Protein AF-A0A3B9JH52-F1 (afdb_monomer)

Mean predicted aligned error: 16.15 Å

pLDDT: mean 71.48, std 22.78, range [36.75, 97.94]

Sequence (136 aa):
MKIQKYEFDLSTPRNQYEITESGTSLVVETCTGEAYIQLDDKNNGVIPLHSIGGLHNASFNRIYLSNPAQPGEKVVFYIAYDAELSRNTITLEEIKQLLSEQNYLVNTFTAKQIISQLITANAIVSDMIAAGQILA

Nearest PDB structures (foldseek):
  1zzc-assembly1_A-2  TM=6.244E-01  e=7.450E-02  Streptomyces wedmorensis
  1zz9-assembly1_A-2  TM=5.030E-01  e=5.593E-02  Streptomyces wedmorensis
  7m14-assembly3_F  TM=3.147E-01  e=1.051E-01  Campylobacter jejuni subsp. jejuni NCTC 11168 = ATCC 700819
  3sxw-assembly1_A-2  TM=3.462E-01  e=3.927E-01  Pyrococcus furiosus DSM 3638
  4luk-assembly1_A-2  TM=3.601E-01  e=5.866E-01  Pyrococcus furiosus DSM 3638

Structure (mmCIF, N/CA/C/O backbone):
data_AF-A0A3B9JH52-F1
#
_entry.id   AF-A0A3B9JH52-F1
#
loop_
_atom_site.group_PDB
_atom_site.id
_atom_site.type_symbol
_atom_site.label_atom_id
_atom_site.label_alt_id
_atom_site.label_comp_id
_atom_site.label_asym_id
_atom_site.label_entity_id
_atom_site.label_seq_id
_atom_site.pdbx_PDB_ins_code
_atom_site.Cartn_x
_atom_site.Cartn_y
_atom_site.Cartn_z
_atom_site.occupancy
_atom_site.B_iso_or_equiv
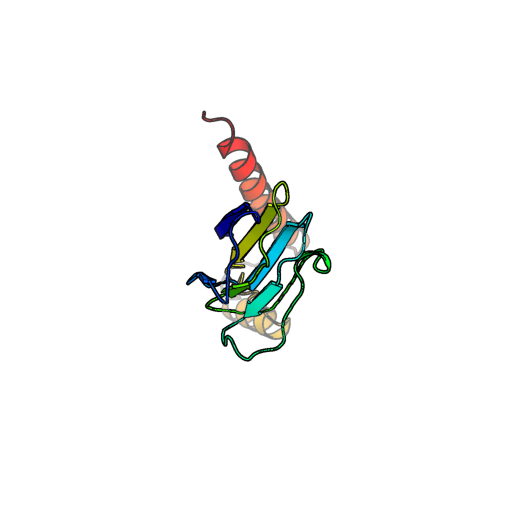_atom_site.auth_seq_id
_atom_site.auth_comp_id
_atom_site.auth_asym_id
_atom_site.auth_atom_id
_atom_site.pdbx_PDB_model_num
ATOM 1 N N . MET A 1 1 ? 13.298 7.670 -10.577 1.00 57.03 1 MET A N 1
ATOM 2 C CA . MET A 1 1 ? 12.503 6.878 -9.618 1.00 57.03 1 MET A CA 1
ATOM 3 C C . MET A 1 1 ? 11.482 7.806 -8.978 1.00 57.03 1 MET A C 1
ATOM 5 O O . MET A 1 1 ? 11.889 8.760 -8.326 1.00 57.03 1 MET A O 1
ATOM 9 N N . LYS A 1 2 ? 10.183 7.605 -9.236 1.00 61.19 2 LYS A N 1
ATOM 10 C CA . LYS A 1 2 ? 9.114 8.338 -8.535 1.00 61.19 2 LYS A CA 1
ATOM 11 C C . LYS A 1 2 ? 8.745 7.511 -7.308 1.00 61.19 2 LYS A C 1
ATOM 13 O O . LYS A 1 2 ? 8.475 6.321 -7.451 1.00 61.19 2 LYS A O 1
ATOM 18 N N . ILE A 1 3 ? 8.772 8.132 -6.133 1.00 81.94 3 ILE A N 1
ATOM 19 C CA . ILE A 1 3 ? 8.351 7.514 -4.876 1.00 81.94 3 ILE A CA 1
ATOM 20 C C . ILE A 1 3 ? 7.182 8.330 -4.338 1.00 81.94 3 ILE A C 1
ATOM 22 O O . ILE A 1 3 ? 7.314 9.540 -4.159 1.00 81.94 3 ILE A O 1
ATOM 26 N N . GLN A 1 4 ? 6.059 7.670 -4.074 1.00 87.94 4 GLN A N 1
ATOM 27 C CA . GLN A 1 4 ? 4.897 8.269 -3.432 1.00 87.94 4 GLN A CA 1
ATOM 28 C C . GLN A 1 4 ? 4.734 7.693 -2.024 1.00 87.94 4 GLN A C 1
ATOM 30 O O . GLN A 1 4 ? 4.628 6.479 -1.853 1.00 87.94 4 GLN A O 1
ATOM 35 N N . LYS A 1 5 ? 4.715 8.569 -1.014 1.00 92.31 5 LYS A N 1
ATOM 36 C CA . LYS A 1 5 ? 4.497 8.199 0.390 1.00 92.31 5 LYS A CA 1
ATOM 37 C C . LYS A 1 5 ? 3.003 8.158 0.705 1.00 92.31 5 LYS A C 1
ATOM 39 O O . LYS A 1 5 ? 2.271 9.074 0.326 1.00 92.31 5 LYS A O 1
ATOM 44 N N . TYR A 1 6 ? 2.600 7.148 1.468 1.00 95.06 6 TYR A N 1
ATOM 45 C CA . TYR A 1 6 ? 1.292 7.041 2.099 1.00 95.06 6 TYR A CA 1
ATOM 46 C C . TYR A 1 6 ? 1.455 6.832 3.598 1.00 95.06 6 TYR A C 1
ATOM 48 O O . TYR A 1 6 ? 2.261 6.016 4.043 1.00 95.06 6 TYR A O 1
ATOM 56 N N . GLU A 1 7 ? 0.676 7.576 4.374 1.00 96.50 7 GLU A N 1
ATOM 57 C CA . GLU A 1 7 ? 0.661 7.507 5.829 1.00 96.50 7 GLU A CA 1
ATOM 58 C C . GLU A 1 7 ? -0.788 7.501 6.302 1.00 96.50 7 GLU A C 1
ATOM 60 O O . GLU A 1 7 ? -1.580 8.369 5.929 1.00 96.50 7 GLU A O 1
ATOM 65 N N . PHE A 1 8 ? -1.136 6.495 7.099 1.00 96.50 8 PHE A N 1
ATOM 66 C CA . PHE A 1 8 ? -2.483 6.310 7.612 1.00 96.50 8 PHE A CA 1
ATOM 67 C C . PHE A 1 8 ? -2.455 6.069 9.118 1.00 96.50 8 PHE A C 1
ATOM 69 O O . PHE A 1 8 ? -1.795 5.153 9.610 1.00 96.50 8 PHE A O 1
ATOM 76 N N . ASP A 1 9 ? -3.252 6.861 9.830 1.00 97.12 9 ASP A N 1
ATOM 77 C CA . ASP A 1 9 ? -3.691 6.561 11.190 1.00 97.12 9 ASP A CA 1
ATOM 78 C C . ASP A 1 9 ? -4.694 5.391 11.138 1.00 97.12 9 ASP A C 1
ATOM 80 O O . ASP A 1 9 ? -5.648 5.409 10.341 1.00 97.12 9 ASP A O 1
ATOM 84 N N . LEU A 1 10 ? -4.456 4.348 11.939 1.00 97.50 10 LEU A N 1
ATOM 85 C CA . LEU A 1 10 ? -5.276 3.134 11.966 1.00 97.50 10 LEU A CA 1
ATOM 86 C C . LEU A 1 10 ? -6.444 3.208 12.962 1.00 97.50 10 LEU A C 1
ATOM 88 O O . LEU A 1 10 ? -7.243 2.276 13.018 1.00 97.50 10 LEU A O 1
ATOM 92 N N . SER A 1 11 ? -6.627 4.312 13.691 1.00 97.50 11 SER A N 1
ATOM 93 C CA . SER A 1 11 ? -7.806 4.552 14.540 1.00 97.50 11 SER A CA 1
ATOM 94 C C . SER A 1 11 ? -9.113 4.548 13.746 1.00 97.50 11 SER A C 1
ATOM 96 O O . SER A 1 11 ? -10.154 4.145 14.263 1.00 97.50 11 SER A O 1
ATOM 98 N N . THR A 1 12 ? -9.059 4.956 12.475 1.00 96.50 12 THR A N 1
ATOM 99 C CA . THR A 1 12 ? -10.199 4.898 11.559 1.00 96.50 12 THR A CA 1
ATOM 100 C C . THR A 1 12 ? -10.177 3.568 10.804 1.00 96.50 12 THR A C 1
ATOM 102 O O . THR A 1 12 ? -9.194 3.287 10.107 1.00 96.50 12 THR A O 1
ATOM 105 N N . PRO A 1 13 ? -11.235 2.744 10.903 1.00 97.25 13 PRO A N 1
ATOM 106 C CA . PRO A 1 13 ? -11.301 1.492 10.167 1.00 97.25 13 PRO A CA 1
ATOM 107 C C . PRO A 1 13 ? -11.437 1.767 8.668 1.00 97.25 13 PRO A C 1
ATOM 109 O O . PRO A 1 13 ? -12.152 2.680 8.250 1.00 97.25 13 PRO A O 1
ATOM 112 N N . ARG A 1 14 ? -10.780 0.943 7.853 1.00 97.44 14 ARG A N 1
ATOM 113 C CA . ARG A 1 14 ? -10.903 0.969 6.392 1.00 97.44 14 ARG A CA 1
ATOM 114 C C . ARG A 1 14 ? -11.267 -0.416 5.897 1.00 97.44 14 ARG A C 1
ATOM 116 O O . ARG A 1 14 ? -10.687 -1.410 6.326 1.00 97.44 14 ARG A O 1
ATOM 123 N N . ASN A 1 15 ? -12.217 -0.466 4.975 1.00 96.56 15 ASN A N 1
ATOM 124 C CA . ASN A 1 15 ? -12.610 -1.685 4.289 1.00 96.56 15 ASN A CA 1
ATOM 125 C C . ASN A 1 15 ? -12.403 -1.473 2.792 1.00 96.56 15 ASN A C 1
ATOM 127 O O . ASN A 1 15 ? -13.201 -0.779 2.166 1.00 96.56 15 ASN A O 1
ATOM 131 N N . GLN A 1 16 ? -11.318 -2.031 2.251 1.00 95.50 16 GLN A N 1
ATOM 132 C CA . GLN A 1 16 ? -10.958 -1.933 0.833 1.00 95.50 16 GLN A CA 1
ATOM 133 C C . GLN A 1 16 ? -10.892 -0.483 0.316 1.00 95.50 16 GLN A C 1
ATOM 135 O O . GLN A 1 16 ? -11.393 -0.173 -0.762 1.00 95.50 16 GLN A O 1
ATOM 140 N N . TYR A 1 17 ? -10.272 0.416 1.086 1.00 97.06 17 TYR A N 1
ATOM 141 C CA . TYR A 1 17 ? -10.013 1.788 0.655 1.00 97.06 17 TYR A CA 1
ATOM 142 C C . TYR A 1 17 ? -9.094 1.786 -0.571 1.00 97.06 17 TYR A C 1
ATOM 144 O O . TYR A 1 17 ? -7.976 1.274 -0.508 1.00 97.06 17 TYR A O 1
ATOM 152 N N . GLU A 1 18 ? -9.573 2.340 -1.682 1.00 96.94 18 GLU A N 1
ATOM 153 C CA . GLU A 1 18 ? -8.867 2.303 -2.961 1.00 96.94 18 GLU A CA 1
ATOM 154 C C . GLU A 1 18 ? -7.838 3.434 -3.073 1.00 96.94 18 GLU A C 1
ATOM 156 O O . GLU A 1 18 ? -8.133 4.607 -2.845 1.00 96.94 18 GLU A O 1
ATOM 161 N N . ILE A 1 19 ? -6.622 3.062 -3.466 1.00 94.62 19 ILE A N 1
ATOM 162 C CA . ILE A 1 19 ? -5.535 3.964 -3.836 1.00 94.62 19 ILE A CA 1
ATOM 163 C C . ILE A 1 19 ? -5.229 3.713 -5.311 1.00 94.62 19 ILE A C 1
ATOM 165 O O . ILE A 1 19 ? -4.707 2.657 -5.673 1.00 94.62 19 ILE A O 1
ATOM 169 N N . THR A 1 20 ? -5.554 4.684 -6.161 1.00 92.88 20 THR A N 1
ATOM 170 C CA . THR A 1 20 ? -5.350 4.615 -7.616 1.00 92.88 20 THR A CA 1
ATOM 171 C C . THR A 1 20 ? -3.968 5.169 -7.986 1.00 92.88 20 THR A C 1
ATOM 173 O O . THR A 1 20 ? -3.855 6.238 -8.580 1.00 92.88 20 THR A O 1
ATOM 176 N N . GLU A 1 21 ? -2.907 4.465 -7.587 1.00 86.50 21 GLU A N 1
ATOM 177 C CA . GLU A 1 21 ? -1.518 4.769 -7.965 1.00 86.50 21 GLU A CA 1
ATOM 178 C C . GLU A 1 21 ? -0.845 3.487 -8.466 1.00 86.50 21 GLU A C 1
ATOM 180 O O . GLU A 1 21 ? -0.818 2.469 -7.767 1.00 86.50 21 GLU A O 1
ATOM 185 N N . SER A 1 22 ? -0.289 3.551 -9.676 1.00 86.94 22 SER A N 1
ATOM 186 C CA . SER A 1 22 ? 0.486 2.455 -10.251 1.00 86.94 22 SER A CA 1
ATOM 187 C C . SER A 1 22 ? 1.895 2.399 -9.662 1.00 86.94 22 SER A C 1
ATOM 189 O O . SER A 1 22 ? 2.534 3.427 -9.433 1.00 86.94 22 SER A O 1
ATOM 191 N N . GLY A 1 23 ? 2.417 1.190 -9.478 1.00 85.31 23 GLY A N 1
ATOM 192 C CA . GLY A 1 23 ? 3.753 0.953 -8.944 1.00 85.31 23 GLY A CA 1
ATOM 193 C C . GLY A 1 23 ? 4.335 -0.379 -9.400 1.00 85.31 23 GLY A C 1
ATOM 194 O O . GLY A 1 23 ? 3.624 -1.263 -9.872 1.00 85.31 23 GLY A O 1
ATOM 195 N N . THR A 1 24 ? 5.651 -0.509 -9.263 1.00 82.56 24 THR A N 1
ATOM 196 C CA . THR A 1 24 ? 6.386 -1.766 -9.498 1.00 82.56 24 THR A CA 1
ATOM 197 C C . THR A 1 24 ? 7.034 -2.303 -8.221 1.00 82.56 24 THR A C 1
ATOM 199 O O . THR A 1 24 ? 7.550 -3.421 -8.192 1.00 82.56 24 THR A O 1
ATOM 202 N N . SER A 1 25 ? 7.027 -1.508 -7.150 1.00 83.38 25 SER A N 1
ATOM 203 C CA . SER A 1 25 ? 7.498 -1.889 -5.822 1.00 83.38 25 SER A CA 1
ATOM 204 C C . SER A 1 25 ? 6.694 -1.177 -4.736 1.00 83.38 25 SER A C 1
ATOM 206 O O . SER A 1 25 ? 6.277 -0.028 -4.903 1.00 83.38 25 SER A O 1
ATOM 208 N N . LEU A 1 26 ? 6.520 -1.854 -3.603 1.00 87.62 26 LEU A N 1
ATOM 209 C CA . LEU A 1 26 ? 5.927 -1.305 -2.388 1.00 87.62 26 LEU A CA 1
ATOM 210 C C . LEU A 1 26 ? 6.846 -1.594 -1.202 1.00 87.62 26 LEU A C 1
ATOM 212 O O . LEU A 1 26 ? 7.207 -2.741 -0.959 1.00 87.62 26 LEU A O 1
ATOM 216 N N . VAL A 1 27 ? 7.219 -0.566 -0.447 1.00 87.81 27 VAL A N 1
ATOM 217 C CA . VAL A 1 27 ? 8.077 -0.702 0.739 1.00 87.81 27 VAL A CA 1
ATOM 218 C C . VAL A 1 2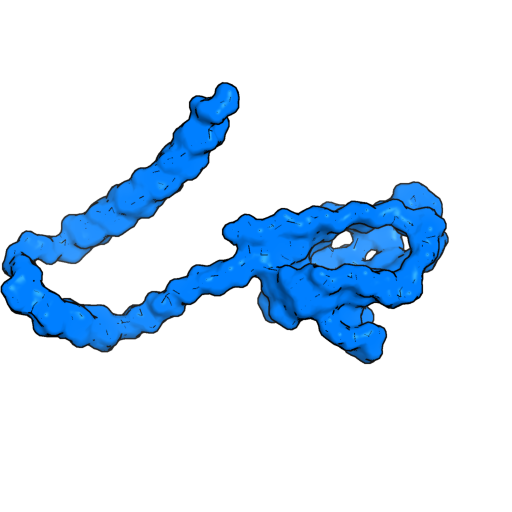7 ? 7.314 -0.220 1.957 1.00 87.81 27 VAL A C 1
ATOM 220 O O . VAL A 1 27 ? 6.815 0.903 1.959 1.00 87.81 27 VAL A O 1
ATOM 223 N N . VAL A 1 28 ? 7.227 -1.050 2.993 1.00 89.06 28 VAL A N 1
ATOM 224 C CA . VAL A 1 28 ? 6.610 -0.670 4.265 1.00 89.06 28 VAL A CA 1
ATOM 225 C C . VAL A 1 28 ? 7.707 -0.165 5.190 1.00 89.06 28 VAL A C 1
ATOM 227 O O . VAL A 1 28 ? 8.627 -0.894 5.539 1.00 89.06 28 VAL A O 1
ATOM 230 N N . GLU A 1 29 ? 7.622 1.102 5.574 1.00 89.31 29 GLU A N 1
ATOM 231 C CA . GLU A 1 29 ? 8.557 1.708 6.526 1.00 89.31 29 GLU A CA 1
ATOM 232 C C . GLU A 1 29 ? 8.144 1.421 7.961 1.00 89.31 29 GLU A C 1
ATOM 234 O O . GLU A 1 29 ? 8.976 1.224 8.843 1.00 89.31 29 GLU A O 1
ATOM 239 N N . THR A 1 30 ? 6.842 1.436 8.225 1.00 90.25 30 THR A N 1
ATOM 240 C CA . THR A 1 30 ? 6.298 1.224 9.561 1.00 90.25 30 THR A CA 1
ATOM 241 C C . THR A 1 30 ? 4.899 0.647 9.437 1.00 90.25 30 THR A C 1
ATOM 243 O O . THR A 1 30 ? 4.080 1.176 8.697 1.00 90.25 30 THR A O 1
ATOM 246 N N . CYS A 1 31 ? 4.602 -0.406 10.189 1.00 92.94 31 CYS A N 1
ATOM 247 C CA . CYS A 1 31 ? 3.249 -0.914 10.390 1.00 92.94 31 CYS A CA 1
ATOM 248 C C . CYS A 1 31 ? 3.182 -1.428 11.824 1.00 92.94 31 CYS A C 1
ATOM 250 O O . CYS A 1 31 ? 3.716 -2.495 12.114 1.00 92.94 31 CYS A O 1
ATOM 252 N N . THR A 1 32 ? 2.628 -0.629 12.733 1.00 94.75 32 THR A N 1
ATOM 253 C CA . THR A 1 32 ? 2.625 -0.967 14.166 1.00 94.75 32 THR A CA 1
ATOM 254 C C . THR A 1 32 ? 1.402 -1.792 14.576 1.00 94.75 32 THR A C 1
ATOM 256 O O . THR A 1 32 ? 1.481 -2.548 15.539 1.00 94.75 32 THR A O 1
ATOM 259 N N . GLY A 1 33 ? 0.318 -1.721 13.794 1.00 93.88 33 GLY A N 1
ATOM 260 C CA . GLY A 1 33 ? -0.894 -2.523 13.974 1.00 93.88 33 GLY A CA 1
ATOM 261 C C . GLY A 1 33 ? -1.214 -3.421 12.778 1.00 93.88 33 GLY A C 1
ATOM 262 O O . GLY A 1 33 ? -0.395 -3.634 11.882 1.00 93.88 33 GLY A O 1
ATOM 263 N N . GLU A 1 34 ? -2.451 -3.915 12.742 1.00 96.00 34 GLU A N 1
ATOM 264 C CA . GLU A 1 34 ? -2.953 -4.770 11.668 1.00 96.00 34 GLU A CA 1
ATOM 265 C C . GLU A 1 34 ? -3.448 -3.943 10.477 1.00 96.00 34 GLU A C 1
ATOM 267 O O . GLU A 1 34 ? -4.430 -3.202 10.577 1.00 96.00 34 GLU A O 1
ATOM 272 N N . ALA A 1 35 ? -2.788 -4.090 9.333 1.00 95.94 35 ALA A N 1
ATOM 273 C CA . ALA A 1 35 ? -3.207 -3.510 8.065 1.00 95.94 35 ALA A CA 1
ATOM 274 C C . ALA A 1 35 ? -2.871 -4.467 6.920 1.00 95.94 35 ALA A C 1
ATOM 276 O O . ALA A 1 35 ? -1.849 -5.157 6.946 1.00 95.94 35 ALA A O 1
ATOM 277 N N . TYR A 1 36 ? -3.728 -4.494 5.905 1.00 95.38 36 TYR A N 1
ATOM 278 C CA . TYR A 1 36 ? -3.623 -5.426 4.793 1.00 95.38 36 TYR A CA 1
ATOM 279 C C . TYR A 1 36 ? -3.875 -4.737 3.464 1.00 95.38 36 TYR A C 1
ATOM 281 O O . TYR A 1 36 ? -4.651 -3.781 3.394 1.00 95.38 36 TYR A O 1
ATOM 289 N N . ILE A 1 37 ? -3.265 -5.270 2.411 1.00 94.06 37 ILE A N 1
ATOM 290 C CA . ILE A 1 37 ? -3.500 -4.819 1.046 1.00 94.06 37 ILE A CA 1
ATOM 291 C C . ILE A 1 37 ? -3.937 -5.954 0.127 1.00 94.06 37 ILE A C 1
ATOM 293 O O . ILE A 1 37 ? -3.525 -7.102 0.291 1.00 94.06 37 ILE A O 1
ATOM 297 N N . GLN A 1 38 ? -4.709 -5.597 -0.891 1.00 93.38 38 GLN A N 1
ATOM 298 C CA . GLN A 1 38 ? -4.874 -6.372 -2.114 1.00 93.38 38 GLN A CA 1
ATOM 299 C C . GLN A 1 38 ? -4.424 -5.527 -3.306 1.00 93.38 38 GLN A C 1
ATOM 301 O O . GLN A 1 38 ? -4.652 -4.317 -3.336 1.00 93.38 38 GLN A O 1
ATOM 306 N N . LEU A 1 39 ? -3.787 -6.164 -4.284 1.00 91.50 39 LEU A N 1
ATOM 307 C CA . LEU A 1 39 ? -3.289 -5.509 -5.493 1.00 91.50 39 LEU A CA 1
ATOM 308 C C . LEU A 1 39 ? -4.245 -5.774 -6.656 1.00 91.50 39 LEU A C 1
ATOM 310 O O . LEU A 1 39 ? -4.635 -6.922 -6.860 1.00 91.50 39 LEU A O 1
ATOM 314 N N . ASP A 1 40 ? -4.589 -4.730 -7.411 1.00 90.75 40 ASP A N 1
ATOM 315 C CA . ASP A 1 40 ? -5.401 -4.729 -8.643 1.00 90.75 40 ASP A CA 1
ATOM 316 C C . ASP A 1 40 ? -6.856 -5.207 -8.569 1.00 90.75 40 ASP A C 1
ATOM 318 O O . ASP A 1 40 ? -7.718 -4.607 -9.214 1.00 90.75 40 ASP A O 1
ATOM 322 N N . ASP A 1 41 ? -7.153 -6.226 -7.770 1.00 89.94 41 ASP A N 1
ATOM 323 C CA . ASP A 1 41 ? -8.491 -6.752 -7.526 1.00 89.94 41 ASP A CA 1
ATOM 324 C C . ASP A 1 41 ? -8.706 -6.910 -6.017 1.00 89.94 41 ASP A C 1
ATOM 326 O O . ASP A 1 41 ? -7.910 -7.526 -5.309 1.00 89.94 41 ASP A O 1
ATOM 330 N N . LYS A 1 42 ? -9.817 -6.376 -5.512 1.00 90.69 42 LYS A N 1
ATOM 331 C CA . LYS A 1 42 ? -10.222 -6.466 -4.103 1.00 90.69 42 LYS A CA 1
ATOM 332 C C . LYS A 1 42 ? -10.449 -7.905 -3.613 1.00 90.69 42 LYS A C 1
ATOM 334 O O . LYS A 1 42 ? -10.465 -8.140 -2.404 1.00 90.69 42 LYS A O 1
ATOM 339 N N . ASN A 1 43 ? -10.643 -8.847 -4.538 1.00 91.19 43 ASN A N 1
ATOM 340 C CA . ASN A 1 43 ? -10.831 -10.270 -4.260 1.00 91.19 43 ASN A CA 1
ATOM 341 C C . ASN A 1 43 ? -9.522 -11.074 -4.307 1.00 91.19 43 ASN A C 1
ATOM 343 O O . ASN A 1 43 ? -9.549 -12.276 -4.041 1.00 91.19 43 ASN A O 1
ATOM 347 N N . ASN A 1 44 ? -8.391 -10.445 -4.650 1.00 89.50 44 ASN A N 1
ATOM 348 C CA . ASN A 1 44 ? -7.091 -11.110 -4.626 1.00 89.50 44 ASN A CA 1
ATOM 349 C C . ASN A 1 44 ? -6.667 -11.492 -3.202 1.00 89.50 44 ASN A C 1
ATOM 351 O O . ASN A 1 44 ? -7.246 -11.059 -2.202 1.00 89.50 44 ASN A O 1
ATOM 355 N N . GLY A 1 45 ? -5.620 -12.318 -3.126 1.00 88.56 45 GLY A N 1
ATOM 356 C CA . GLY A 1 45 ? -4.995 -12.701 -1.866 1.00 88.56 45 GLY A CA 1
ATOM 357 C C . GLY A 1 45 ? -4.607 -11.479 -1.035 1.00 88.56 45 GLY A C 1
ATOM 358 O O . GLY A 1 45 ? -4.018 -10.523 -1.540 1.00 88.56 45 GLY A O 1
ATOM 359 N N . VAL A 1 46 ? -4.957 -11.530 0.247 1.00 91.81 46 VAL A N 1
ATOM 360 C CA . VAL A 1 46 ? -4.668 -10.475 1.216 1.00 91.81 46 VAL A CA 1
ATOM 361 C C . VAL A 1 46 ? -3.198 -10.545 1.619 1.00 91.81 46 VAL A C 1
ATOM 363 O O . VAL A 1 46 ? -2.706 -11.610 1.990 1.00 91.81 46 VAL A O 1
ATOM 366 N N . ILE A 1 47 ? -2.509 -9.407 1.576 1.00 91.12 47 ILE A N 1
ATOM 367 C CA . ILE A 1 47 ? -1.100 -9.284 1.950 1.00 91.12 47 ILE A CA 1
ATOM 368 C C . ILE A 1 47 ? -1.006 -8.446 3.239 1.00 91.12 47 ILE A C 1
ATOM 370 O O . ILE A 1 47 ? -1.349 -7.261 3.212 1.00 91.12 47 ILE A O 1
ATOM 374 N N . PRO A 1 48 ? -0.567 -9.020 4.374 1.00 92.19 48 PRO A N 1
ATOM 375 C CA . PRO A 1 48 ? -0.430 -8.287 5.631 1.00 92.19 48 PRO A CA 1
ATOM 376 C C . PRO A 1 48 ? 0.791 -7.366 5.609 1.00 92.19 48 PRO A C 1
ATOM 378 O O . PRO A 1 48 ? 1.914 -7.833 5.432 1.00 92.19 48 PRO A O 1
ATOM 381 N N . LEU A 1 49 ? 0.602 -6.067 5.847 1.00 90.94 49 LEU A N 1
ATOM 382 C CA . LEU A 1 49 ? 1.663 -5.060 5.726 1.00 90.94 49 LEU A CA 1
ATOM 383 C C . LEU A 1 49 ? 2.767 -5.202 6.783 1.00 90.94 49 LEU A C 1
ATOM 385 O O . LEU A 1 49 ? 3.920 -4.925 6.474 1.00 90.94 49 LEU A O 1
ATOM 389 N N . HIS A 1 50 ? 2.464 -5.698 7.988 1.00 86.94 50 HIS A N 1
ATOM 390 C CA . HIS A 1 50 ? 3.483 -5.958 9.019 1.00 86.94 50 HIS A CA 1
ATOM 391 C C . HIS A 1 50 ? 4.481 -7.060 8.616 1.00 86.94 50 HIS A C 1
ATOM 393 O O . HIS A 1 50 ? 5.577 -7.139 9.162 1.00 86.94 50 HIS A O 1
ATOM 399 N N . SER A 1 51 ? 4.095 -7.934 7.678 1.00 79.31 51 SER A N 1
ATOM 400 C CA . SER A 1 51 ? 4.921 -9.058 7.219 1.00 79.31 51 SER A CA 1
ATOM 401 C C . SER A 1 51 ? 5.845 -8.684 6.058 1.00 79.31 51 SER A C 1
ATOM 403 O O . SER A 1 51 ? 6.740 -9.448 5.693 1.00 79.31 51 SER A O 1
ATOM 405 N N . ILE A 1 52 ? 5.640 -7.502 5.474 1.00 72.12 52 ILE A N 1
ATOM 406 C CA . ILE A 1 52 ? 6.377 -7.029 4.312 1.00 72.12 52 ILE A CA 1
ATOM 407 C C . ILE A 1 52 ? 7.545 -6.170 4.804 1.00 72.12 52 ILE A C 1
ATOM 409 O O . ILE A 1 52 ? 7.351 -5.026 5.191 1.00 72.12 52 ILE A O 1
ATOM 413 N N . GLY A 1 53 ? 8.775 -6.686 4.737 1.00 60.41 53 GLY A N 1
ATOM 414 C CA . GLY A 1 53 ? 9.965 -5.818 4.783 1.00 60.41 53 GLY A CA 1
ATOM 415 C C . GLY A 1 53 ? 10.100 -4.975 3.504 1.00 60.41 53 GLY A C 1
ATOM 416 O O . GLY A 1 53 ? 10.517 -3.823 3.538 1.00 60.41 53 GLY A O 1
ATOM 417 N N . GLY A 1 54 ? 9.679 -5.547 2.373 1.00 61.56 54 GLY A N 1
ATOM 418 C CA . GLY A 1 54 ? 9.540 -4.908 1.066 1.00 61.56 54 GLY A CA 1
ATOM 419 C C . GLY A 1 54 ? 8.889 -5.882 0.080 1.00 61.56 54 GLY A C 1
ATOM 420 O O . GLY A 1 54 ? 9.172 -7.080 0.116 1.00 61.56 54 GLY A O 1
ATOM 421 N N . LEU A 1 55 ? 7.991 -5.391 -0.770 1.00 59.81 55 LEU A N 1
ATOM 422 C CA . LEU A 1 55 ? 7.358 -6.146 -1.845 1.00 59.81 55 LEU A CA 1
ATOM 423 C C . LEU A 1 55 ? 7.935 -5.649 -3.173 1.00 59.81 55 LEU A C 1
ATOM 425 O O . LEU A 1 55 ? 7.618 -4.556 -3.644 1.00 59.81 55 LEU A O 1
ATOM 429 N N . HIS A 1 56 ? 8.831 -6.450 -3.744 1.00 58.88 56 HIS A N 1
ATOM 430 C CA . HIS A 1 56 ? 9.537 -6.140 -4.984 1.00 58.88 56 HIS A CA 1
ATOM 431 C C . HIS A 1 56 ? 8.935 -6.921 -6.159 1.00 58.88 56 HIS A C 1
ATOM 433 O O . HIS A 1 56 ? 8.610 -8.099 -6.014 1.00 58.88 56 HIS A O 1
ATOM 439 N N . ASN A 1 57 ? 8.840 -6.277 -7.326 1.00 57.50 57 ASN A N 1
ATOM 440 C CA . ASN A 1 57 ? 8.412 -6.858 -8.609 1.00 57.50 57 ASN A CA 1
ATOM 441 C C . ASN A 1 57 ? 6.936 -7.281 -8.717 1.00 57.50 57 ASN A C 1
ATOM 443 O O . ASN A 1 57 ? 6.607 -8.145 -9.528 1.00 57.50 57 ASN A O 1
ATOM 447 N N . ALA A 1 58 ? 6.033 -6.668 -7.953 1.00 64.69 58 ALA A N 1
ATOM 448 C CA . ALA A 1 58 ? 4.615 -6.717 -8.296 1.00 64.69 58 ALA A CA 1
ATOM 449 C C . ALA A 1 58 ? 4.285 -5.446 -9.074 1.00 64.69 58 ALA A C 1
ATOM 451 O O . ALA A 1 58 ? 4.230 -4.363 -8.497 1.00 64.69 58 ALA A O 1
ATOM 452 N N . SER A 1 59 ? 4.109 -5.560 -10.386 1.00 81.56 59 SER A N 1
ATOM 453 C CA . SER A 1 59 ? 3.458 -4.497 -11.146 1.00 81.56 59 SER A CA 1
ATOM 454 C C . SER A 1 59 ? 1.991 -4.451 -10.728 1.00 81.56 59 SER A C 1
ATOM 456 O O . SER A 1 59 ? 1.302 -5.463 -10.826 1.00 81.56 59 SER A O 1
ATOM 458 N N . PHE A 1 60 ? 1.529 -3.297 -10.256 1.00 86.62 60 PHE A N 1
ATOM 459 C CA . PHE A 1 60 ? 0.133 -3.056 -9.895 1.00 86.62 60 PHE A CA 1
ATOM 460 C C . PHE A 1 60 ? -0.296 -1.654 -10.329 1.00 86.62 60 PHE A C 1
ATOM 462 O O . PHE A 1 60 ? 0.527 -0.755 -10.495 1.00 86.62 60 PHE A O 1
ATOM 469 N N . ASN A 1 61 ? -1.598 -1.458 -10.502 1.00 89.69 61 ASN A N 1
ATOM 470 C CA . ASN A 1 61 ? -2.214 -0.183 -10.877 1.00 89.69 61 ASN A CA 1
ATOM 471 C C . ASN A 1 61 ? -3.039 0.441 -9.753 1.00 89.69 61 ASN A C 1
ATOM 473 O O . ASN A 1 61 ? -3.372 1.625 -9.799 1.00 89.69 61 ASN A O 1
ATOM 477 N N . ARG A 1 62 ? -3.416 -0.370 -8.766 1.00 91.31 62 ARG A N 1
ATOM 478 C CA . ARG A 1 62 ? -4.222 0.053 -7.626 1.00 91.31 62 ARG A CA 1
ATOM 479 C C . ARG A 1 62 ? -3.974 -0.837 -6.421 1.00 91.31 62 ARG A C 1
ATOM 481 O O . ARG A 1 62 ? -3.660 -2.022 -6.554 1.00 91.31 62 ARG A O 1
ATOM 488 N N . ILE A 1 63 ? -4.190 -0.255 -5.251 1.00 94.06 63 ILE A N 1
ATOM 489 C CA . ILE A 1 63 ? -4.114 -0.933 -3.962 1.00 94.06 63 ILE A CA 1
ATOM 490 C C . ILE A 1 63 ? -5.453 -0.776 -3.249 1.00 94.06 63 ILE A C 1
ATOM 492 O O . ILE A 1 63 ? -6.009 0.319 -3.197 1.00 94.06 63 ILE A O 1
ATOM 496 N N . TYR A 1 64 ? -5.936 -1.859 -2.652 1.00 96.31 64 TYR A N 1
ATOM 497 C CA . TYR A 1 64 ? -7.064 -1.849 -1.728 1.00 96.31 64 TYR A CA 1
ATOM 498 C C . TYR A 1 64 ? -6.544 -2.033 -0.307 1.00 96.31 64 TYR A C 1
ATOM 500 O O . TYR A 1 64 ? -6.096 -3.118 0.043 1.00 96.31 64 TYR A O 1
ATOM 508 N N . LEU A 1 65 ? -6.592 -0.978 0.504 1.00 96.50 65 LEU A N 1
ATOM 509 C CA . LEU A 1 65 ? -6.146 -0.981 1.896 1.00 96.50 65 LEU A CA 1
ATOM 510 C C . LEU A 1 65 ? -7.301 -1.332 2.838 1.00 96.50 65 LEU A C 1
ATOM 512 O O . LEU A 1 65 ? -8.363 -0.706 2.800 1.00 96.50 65 LEU A O 1
ATOM 516 N N . SER A 1 66 ? -7.070 -2.277 3.742 1.00 97.94 66 SER A N 1
ATOM 517 C CA . SER A 1 66 ? -8.015 -2.632 4.802 1.00 97.94 66 SER A CA 1
ATOM 518 C C . SER A 1 66 ? -7.335 -2.635 6.169 1.00 97.94 66 SER A C 1
ATOM 520 O O . SER A 1 66 ? -6.211 -3.112 6.305 1.00 97.94 66 SER A O 1
ATOM 522 N N . ASN A 1 67 ? -8.024 -2.126 7.191 1.00 97.62 67 ASN A N 1
ATOM 523 C CA . ASN A 1 67 ? -7.583 -2.184 8.583 1.00 97.62 67 ASN A CA 1
ATOM 524 C C . ASN A 1 67 ? -8.788 -2.124 9.541 1.00 97.62 67 ASN A C 1
ATOM 526 O O . ASN A 1 67 ? -9.725 -1.357 9.293 1.00 97.62 67 ASN A O 1
ATOM 530 N N . PRO A 1 68 ? -8.774 -2.864 10.663 1.00 97.25 68 PRO A N 1
ATOM 531 C CA . PRO A 1 68 ? -9.677 -2.593 11.773 1.00 97.25 68 PRO A CA 1
ATOM 532 C C . PRO A 1 68 ? -9.276 -1.298 12.502 1.00 97.25 68 PRO A C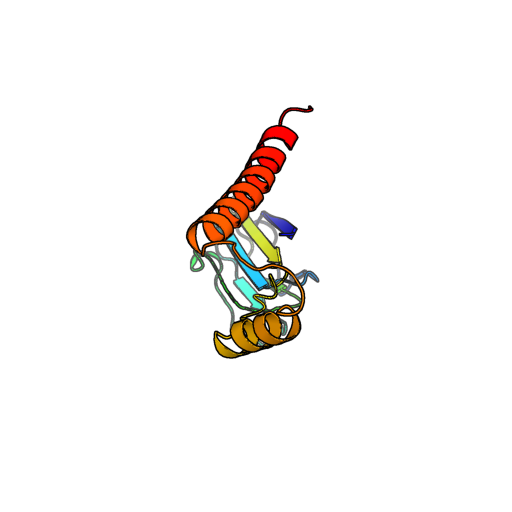 1
ATOM 534 O O . PRO A 1 68 ? -8.152 -0.807 12.352 1.00 97.25 68 PRO A O 1
ATOM 537 N N . ALA A 1 69 ? -10.201 -0.755 13.297 1.00 97.62 69 ALA A N 1
ATOM 538 C CA . ALA A 1 69 ? -9.970 0.426 14.128 1.00 97.62 69 ALA A CA 1
ATOM 539 C C . ALA A 1 69 ? -9.010 0.096 15.281 1.00 97.62 69 ALA A C 1
ATOM 541 O O . ALA A 1 69 ? -9.314 -0.754 16.117 1.00 97.62 69 ALA A O 1
ATOM 542 N N . GLN A 1 70 ? -7.861 0.767 15.316 1.00 97.44 70 GLN A N 1
ATOM 543 C CA . GLN A 1 70 ? -6.769 0.530 16.262 1.00 97.44 70 GLN A CA 1
ATOM 544 C C . GLN A 1 70 ? -6.154 1.875 16.693 1.00 97.44 70 GLN A C 1
ATOM 546 O O . GLN A 1 70 ? -5.233 2.374 16.044 1.00 97.44 70 GLN A O 1
ATOM 551 N N . PRO A 1 71 ? -6.689 2.525 17.742 1.00 96.69 71 PRO A N 1
ATOM 552 C CA . PRO A 1 71 ? -6.179 3.812 18.211 1.00 96.69 71 PRO A CA 1
ATOM 553 C C . PRO A 1 71 ? -4.700 3.751 18.614 1.00 96.69 71 PRO A C 1
ATOM 555 O O . PRO A 1 71 ? -4.301 2.856 19.352 1.00 96.69 71 PRO A O 1
ATOM 558 N N . GLY A 1 72 ? -3.907 4.728 18.165 1.00 95.62 72 GLY A N 1
ATOM 559 C CA . GLY A 1 72 ? -2.467 4.808 18.445 1.00 95.62 72 GLY A CA 1
ATOM 560 C C . GLY A 1 72 ? -1.583 4.047 17.454 1.00 95.62 72 GLY A C 1
ATOM 561 O O . GLY A 1 72 ? -0.376 4.279 17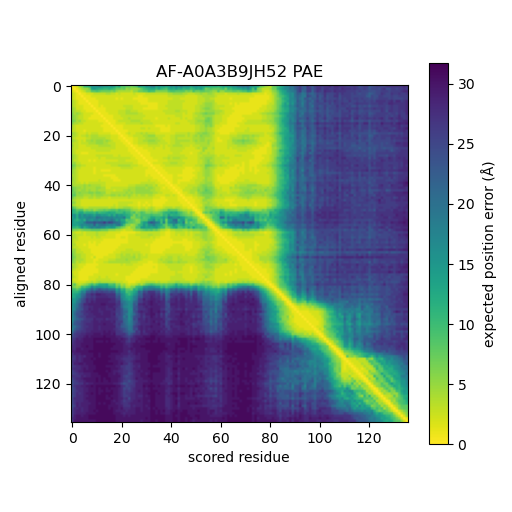.430 1.00 95.62 72 GLY A O 1
ATOM 562 N N . GLU A 1 73 ? -2.175 3.211 16.600 1.00 97.31 73 GLU A N 1
ATOM 563 C CA . GLU A 1 73 ? -1.455 2.474 15.569 1.00 97.31 73 GLU A CA 1
ATOM 564 C C . GLU A 1 73 ? -1.401 3.247 14.247 1.00 97.31 73 GLU A C 1
ATOM 566 O O . GLU A 1 73 ? -2.315 4.001 13.896 1.00 97.31 73 GLU A O 1
ATOM 571 N N . LYS A 1 74 ? -0.330 3.039 13.476 1.00 96.69 74 LYS A N 1
ATOM 572 C CA . LYS A 1 74 ? -0.165 3.665 12.161 1.00 96.69 74 LYS A CA 1
ATOM 573 C C . LYS A 1 74 ? 0.497 2.740 11.154 1.00 96.69 74 LYS A C 1
ATOM 575 O O . LYS A 1 74 ? 1.204 1.793 11.508 1.00 96.69 74 LYS A O 1
ATOM 580 N N . VAL A 1 75 ? 0.316 3.079 9.884 1.00 95.12 75 VAL A N 1
ATOM 581 C CA . VAL A 1 75 ? 1.057 2.473 8.783 1.00 95.12 75 VAL A CA 1
ATOM 582 C C . VAL A 1 75 ? 1.627 3.542 7.859 1.00 95.12 75 VAL A C 1
ATOM 584 O O . VAL A 1 75 ? 0.965 4.530 7.540 1.00 95.12 75 VAL A O 1
ATOM 587 N N . VAL A 1 76 ? 2.871 3.331 7.445 1.00 93.88 76 VAL A N 1
ATOM 588 C CA . VAL A 1 76 ? 3.608 4.161 6.501 1.00 93.88 76 VAL A CA 1
ATOM 589 C C . VAL A 1 76 ? 4.236 3.254 5.459 1.00 93.88 76 VAL A C 1
ATOM 591 O O . VAL A 1 76 ? 4.993 2.337 5.788 1.00 93.88 76 VAL A O 1
ATOM 594 N N . PHE A 1 77 ? 3.922 3.512 4.196 1.00 91.50 77 PHE A N 1
ATOM 595 C CA . PHE A 1 77 ? 4.504 2.786 3.080 1.00 91.50 77 PHE A CA 1
ATOM 596 C C . PHE A 1 77 ? 4.747 3.699 1.883 1.00 91.50 77 PHE A C 1
ATOM 598 O O . PHE A 1 77 ? 4.175 4.784 1.751 1.00 91.50 77 PHE A O 1
ATOM 605 N N . TYR A 1 78 ? 5.611 3.229 0.999 1.00 90.00 78 TYR A N 1
ATOM 606 C CA . TYR A 1 78 ? 6.038 3.912 -0.203 1.00 90.00 78 TYR A CA 1
ATOM 607 C C . TYR A 1 78 ? 5.691 3.066 -1.418 1.00 90.00 78 TYR A C 1
ATOM 609 O O . TYR A 1 78 ? 6.007 1.877 -1.457 1.00 90.00 78 TYR A O 1
ATOM 617 N N . ILE A 1 79 ? 5.077 3.687 -2.419 1.00 88.94 79 ILE A N 1
ATOM 618 C CA . ILE A 1 79 ? 4.925 3.113 -3.754 1.00 88.94 79 ILE A CA 1
ATOM 619 C C . ILE A 1 79 ? 6.049 3.674 -4.609 1.00 88.94 79 ILE A C 1
ATOM 621 O O . ILE A 1 79 ? 6.181 4.892 -4.746 1.00 88.94 79 ILE A O 1
ATOM 625 N N . ALA A 1 80 ? 6.866 2.791 -5.169 1.00 82.62 80 ALA A N 1
ATOM 626 C CA . ALA A 1 80 ? 7.914 3.164 -6.099 1.00 82.62 80 ALA A CA 1
ATOM 627 C C . ALA A 1 80 ? 7.555 2.685 -7.505 1.00 82.62 80 ALA A C 1
ATOM 629 O O . ALA A 1 80 ? 7.132 1.546 -7.721 1.00 82.62 80 ALA A O 1
ATOM 630 N N . TYR A 1 81 ? 7.765 3.580 -8.464 1.00 74.31 81 TYR A N 1
ATOM 631 C CA . TYR A 1 81 ? 7.854 3.226 -9.867 1.00 74.31 81 TYR A CA 1
ATOM 632 C C . TYR A 1 81 ? 9.341 3.126 -10.192 1.00 74.31 81 TYR A C 1
ATOM 634 O O . TYR A 1 81 ? 10.025 4.150 -10.363 1.00 74.31 81 TYR A O 1
ATOM 642 N N . ASP A 1 82 ? 9.845 1.895 -10.268 1.00 63.69 82 ASP A N 1
ATOM 643 C CA . ASP A 1 82 ? 10.946 1.644 -11.184 1.00 63.69 82 ASP A CA 1
ATOM 644 C C . ASP A 1 82 ? 10.370 1.961 -12.557 1.00 63.69 82 ASP A C 1
ATOM 646 O O . ASP A 1 82 ? 9.640 1.172 -13.155 1.00 63.69 82 ASP A O 1
ATOM 650 N N . ALA A 1 83 ? 10.669 3.170 -13.040 1.00 51.59 83 ALA A N 1
ATOM 651 C CA . ALA A 1 83 ? 10.793 3.329 -14.470 1.00 51.59 83 ALA A CA 1
ATOM 652 C C . ALA A 1 83 ? 11.761 2.223 -14.831 1.00 51.59 83 ALA A C 1
ATOM 654 O O . ALA A 1 83 ? 12.880 2.256 -14.316 1.00 51.59 83 ALA A O 1
ATOM 655 N N . GLU A 1 84 ? 11.300 1.215 -15.576 1.00 45.41 84 GLU A N 1
ATOM 656 C CA . GLU A 1 84 ? 12.206 0.284 -16.211 1.00 45.41 84 GLU A CA 1
ATOM 657 C C . GLU A 1 84 ? 13.318 1.166 -16.773 1.00 45.41 84 GLU A C 1
ATOM 659 O O . GLU A 1 84 ? 13.136 1.909 -17.740 1.00 45.41 84 GLU A O 1
ATOM 664 N N . LEU A 1 85 ? 14.482 1.152 -16.117 1.00 41.09 85 LEU A N 1
ATOM 665 C CA . LEU A 1 85 ? 15.705 1.294 -16.854 1.00 41.09 85 LEU A CA 1
ATOM 666 C C . LEU A 1 85 ? 15.531 0.155 -17.828 1.00 41.09 85 LEU A C 1
ATOM 668 O O . LEU A 1 85 ? 15.654 -1.000 -17.420 1.00 41.09 85 LEU A O 1
ATOM 672 N N . SER A 1 86 ? 15.106 0.479 -19.052 1.00 40.94 86 SER A N 1
ATOM 673 C CA . SER A 1 86 ? 15.249 -0.420 -20.170 1.00 40.94 86 SER A CA 1
ATOM 674 C C . SER A 1 86 ? 16.717 -0.782 -20.111 1.00 40.94 86 SER A C 1
ATOM 676 O O . SER A 1 86 ? 17.587 -0.025 -20.548 1.00 40.94 86 SER A O 1
ATOM 678 N N . ARG A 1 87 ? 17.032 -1.891 -19.439 1.00 39.47 87 ARG A N 1
ATOM 679 C CA . ARG A 1 87 ? 18.297 -2.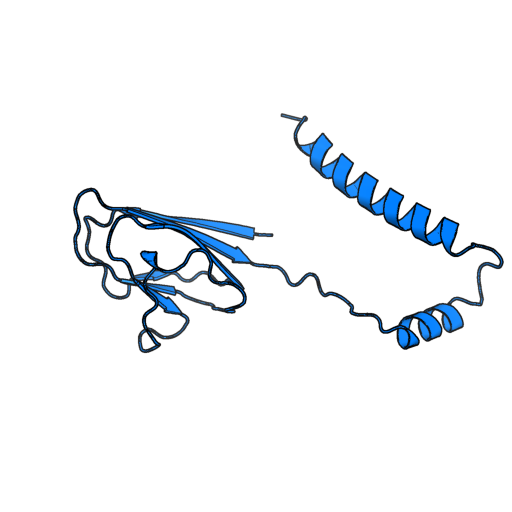553 -19.614 1.00 39.47 87 ARG A CA 1
ATOM 68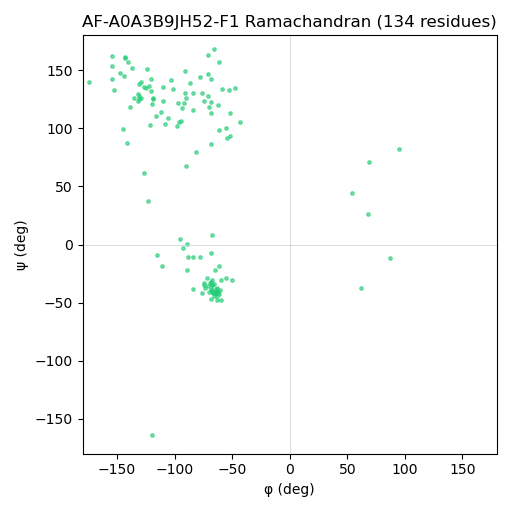0 C C . ARG A 1 87 ? 18.126 -3.050 -21.024 1.00 39.47 87 ARG A C 1
ATOM 682 O O . ARG A 1 87 ? 17.630 -4.152 -21.232 1.00 39.47 87 ARG A O 1
ATOM 689 N N . ASN A 1 88 ? 18.478 -2.193 -21.983 1.00 43.84 88 ASN A N 1
ATOM 690 C CA . ASN A 1 88 ? 18.841 -2.621 -23.311 1.00 43.84 88 ASN A CA 1
ATOM 691 C C . ASN A 1 88 ? 19.945 -3.630 -23.040 1.00 43.84 88 ASN A C 1
ATOM 693 O O . ASN A 1 88 ? 21.094 -3.269 -22.781 1.00 43.84 88 ASN A O 1
ATOM 697 N N . THR A 1 89 ? 19.551 -4.892 -22.917 1.00 40.59 89 THR A N 1
ATOM 698 C CA . THR A 1 89 ? 20.467 -5.977 -22.647 1.00 40.59 89 THR A CA 1
ATOM 699 C C . THR A 1 89 ? 21.012 -6.258 -24.023 1.00 40.59 89 THR A C 1
ATOM 701 O O . THR A 1 89 ? 20.497 -7.100 -24.740 1.00 40.59 89 THR A O 1
ATOM 704 N N . ILE A 1 90 ? 21.962 -5.424 -24.441 1.00 49.88 90 ILE A N 1
ATOM 705 C CA . ILE A 1 90 ? 22.643 -5.627 -25.704 1.00 49.88 90 ILE A CA 1
ATOM 706 C C . ILE A 1 90 ? 23.477 -6.883 -25.491 1.00 49.88 90 ILE A C 1
ATOM 708 O O . ILE A 1 90 ? 24.376 -6.930 -24.645 1.00 49.88 90 ILE A O 1
ATOM 712 N N . THR A 1 91 ? 23.115 -7.936 -26.205 1.00 55.22 91 THR A N 1
ATOM 713 C CA . THR A 1 91 ? 23.876 -9.174 -26.240 1.00 55.22 91 THR A CA 1
ATOM 714 C C . THR A 1 91 ? 25.266 -8.901 -26.807 1.00 55.22 91 THR A C 1
ATOM 716 O O . THR A 1 91 ? 25.494 -7.941 -27.546 1.00 55.22 91 THR A O 1
ATOM 719 N N . LEU A 1 92 ? 26.231 -9.770 -26.497 1.00 52.91 92 LEU A N 1
ATOM 720 C CA . LEU A 1 92 ? 27.576 -9.663 -27.071 1.00 52.91 92 LEU A CA 1
ATOM 721 C C . LEU A 1 92 ? 27.538 -9.641 -28.612 1.00 52.91 92 LEU A C 1
ATOM 723 O O . LEU A 1 92 ? 28.403 -9.039 -29.240 1.00 52.91 92 LEU A O 1
ATOM 727 N N . GLU A 1 93 ? 26.533 -10.278 -29.212 1.00 59.34 93 GLU A N 1
ATOM 728 C CA . GLU A 1 93 ? 26.361 -10.335 -30.660 1.00 59.34 93 GLU A CA 1
ATOM 729 C C . GLU A 1 93 ? 25.824 -9.021 -31.236 1.00 59.34 93 GLU A C 1
ATOM 731 O O . GLU A 1 93 ? 26.370 -8.515 -32.211 1.00 59.34 93 GLU A O 1
ATOM 736 N N . GLU A 1 94 ? 24.856 -8.391 -30.573 1.00 55.78 94 GLU A N 1
ATOM 737 C CA . GLU A 1 94 ? 24.378 -7.055 -30.944 1.00 55.78 94 GLU A CA 1
ATOM 738 C C . GLU A 1 94 ? 25.468 -5.987 -30.741 1.00 55.78 94 GLU A C 1
ATOM 740 O O . GLU A 1 94 ? 25.597 -5.083 -31.564 1.00 55.78 94 GLU A O 1
ATOM 745 N N . ILE A 1 95 ? 26.328 -6.128 -29.719 1.00 58.12 95 ILE A N 1
ATOM 746 C CA . ILE A 1 95 ? 27.532 -5.291 -29.558 1.00 58.12 95 ILE A CA 1
ATOM 747 C C . ILE A 1 95 ? 28.452 -5.450 -30.774 1.00 58.12 95 ILE A C 1
ATOM 749 O O . ILE A 1 95 ? 28.902 -4.452 -31.334 1.00 58.12 95 ILE A O 1
ATOM 753 N N . LYS A 1 96 ? 28.739 -6.684 -31.211 1.00 56.16 96 LYS A N 1
ATOM 754 C CA . LYS A 1 96 ? 29.592 -6.926 -32.389 1.00 56.16 96 LYS A CA 1
ATOM 755 C C . LYS A 1 96 ? 28.972 -6.377 -33.666 1.00 56.16 96 LYS A C 1
ATOM 757 O O . LYS A 1 96 ? 29.701 -5.846 -34.497 1.00 56.16 96 LYS A O 1
ATOM 762 N N . GLN A 1 97 ? 27.657 -6.495 -33.820 1.00 60.25 97 GL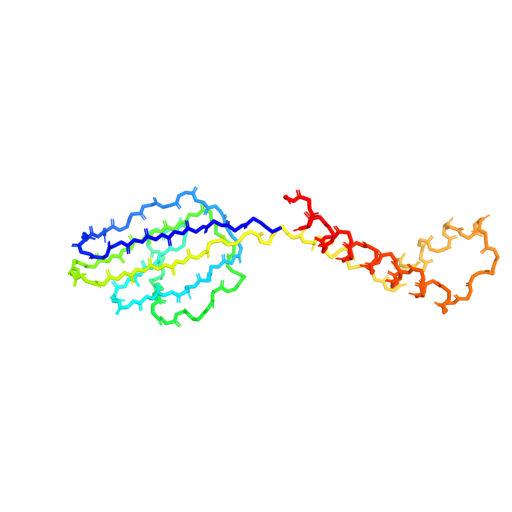N A N 1
ATOM 763 C CA . GLN A 1 97 ? 26.954 -6.031 -35.006 1.00 60.25 97 GLN A CA 1
ATOM 764 C C . GLN A 1 97 ? 26.960 -4.501 -35.094 1.00 60.25 97 GLN A C 1
ATOM 766 O O . GLN A 1 97 ? 27.395 -3.960 -36.109 1.00 60.25 97 GLN A O 1
ATOM 771 N N . LEU A 1 98 ? 26.641 -3.807 -33.999 1.00 55.03 98 LEU A N 1
ATOM 772 C CA . LEU A 1 98 ? 26.746 -2.347 -33.918 1.00 55.03 98 LEU A CA 1
ATOM 773 C C . LEU A 1 98 ? 28.184 -1.862 -34.140 1.00 55.03 98 LEU A C 1
ATOM 775 O O . LEU A 1 98 ? 28.398 -0.872 -34.833 1.00 55.03 98 LEU A O 1
ATOM 779 N N . LEU A 1 99 ? 29.184 -2.571 -33.605 1.00 55.28 99 LEU A N 1
ATOM 780 C CA . LEU A 1 99 ? 30.597 -2.264 -33.849 1.00 55.28 99 LEU A CA 1
ATOM 781 C C . LEU A 1 99 ? 31.021 -2.543 -35.296 1.00 55.28 99 LEU A C 1
ATOM 783 O O . LEU A 1 99 ? 31.871 -1.828 -35.815 1.00 55.28 99 LEU A O 1
ATOM 787 N N . SER A 1 100 ? 30.436 -3.544 -35.959 1.00 56.09 100 SER A N 1
ATOM 788 C CA . SER A 1 100 ? 30.693 -3.839 -37.374 1.00 56.09 100 SER A CA 1
ATOM 789 C C . SER A 1 100 ? 30.095 -2.778 -38.303 1.00 56.09 100 SER A C 1
ATOM 791 O O . SER A 1 100 ? 30.729 -2.404 -39.287 1.00 56.09 100 SER A O 1
ATOM 793 N N . GLU A 1 101 ? 28.932 -2.232 -37.942 1.00 50.91 101 GLU A N 1
ATOM 794 C CA . GLU A 1 101 ? 28.273 -1.127 -38.643 1.00 50.91 101 GLU A CA 1
ATOM 795 C C . GLU A 1 101 ? 28.982 0.214 -38.380 1.00 50.91 101 GLU A C 1
ATOM 797 O O . GLU A 1 101 ? 29.115 1.041 -39.281 1.00 50.91 101 GLU A O 1
ATOM 802 N N . GLN A 1 102 ? 29.518 0.409 -37.170 1.00 44.19 102 GLN A N 1
ATOM 803 C CA . GLN A 1 102 ? 30.336 1.569 -36.781 1.00 44.19 102 GLN A CA 1
ATOM 804 C C . GLN A 1 102 ? 31.787 1.492 -37.286 1.00 44.19 102 GLN A C 1
ATOM 806 O O . GLN A 1 102 ? 32.504 2.491 -37.241 1.00 44.19 102 GLN A O 1
ATOM 811 N N . ASN A 1 103 ? 32.227 0.347 -37.818 1.00 43.53 103 ASN A N 1
ATOM 812 C CA . ASN A 1 103 ? 33.609 0.099 -38.251 1.00 43.53 103 ASN A CA 1
ATOM 813 C C . ASN A 1 103 ? 34.053 0.935 -39.472 1.00 43.53 103 ASN A C 1
ATOM 815 O O . ASN A 1 103 ? 35.138 0.723 -40.009 1.00 43.53 103 ASN A O 1
ATOM 819 N N . TYR A 1 104 ? 33.239 1.898 -39.917 1.00 42.81 104 TYR A N 1
ATOM 820 C CA . TYR A 1 104 ? 33.667 2.932 -40.857 1.00 42.81 104 TYR A CA 1
ATOM 821 C C . TYR A 1 104 ? 34.367 4.121 -40.178 1.00 42.81 104 TYR A C 1
ATOM 823 O O . TYR A 1 104 ? 34.966 4.946 -40.866 1.00 42.81 104 TYR A O 1
ATOM 831 N N . LEU A 1 105 ? 34.339 4.233 -38.845 1.00 40.22 105 LEU A N 1
ATOM 832 C CA . LEU A 1 105 ? 34.989 5.331 -38.136 1.00 40.22 105 LEU A CA 1
ATOM 833 C C . LEU A 1 105 ? 35.700 4.839 -36.869 1.00 40.22 105 LEU A C 1
ATOM 835 O O . LEU A 1 105 ? 35.080 4.434 -35.897 1.00 40.22 105 LEU A O 1
ATOM 839 N N . VAL A 1 106 ? 37.022 5.033 -36.870 1.00 39.72 106 VAL A N 1
ATOM 840 C CA . VAL A 1 106 ? 37.946 5.008 -35.721 1.00 39.72 106 VAL A CA 1
ATOM 841 C C . VAL A 1 106 ? 38.652 3.673 -35.455 1.00 39.72 106 VAL A C 1
ATOM 843 O O . VAL A 1 106 ? 38.372 2.919 -34.526 1.00 39.72 106 VAL A O 1
ATOM 846 N N . ASN A 1 107 ? 39.731 3.491 -36.221 1.00 41.25 107 ASN A N 1
ATOM 847 C CA . ASN A 1 107 ? 40.937 2.829 -35.741 1.00 41.25 107 ASN A CA 1
ATOM 848 C C . ASN A 1 107 ? 41.355 3.396 -34.369 1.00 41.25 107 ASN A C 1
ATOM 850 O O . ASN A 1 107 ? 41.467 4.609 -34.188 1.00 41.25 107 ASN A O 1
ATOM 854 N N . THR A 1 108 ? 41.699 2.484 -33.456 1.00 42.06 108 THR A N 1
ATOM 855 C CA . THR A 1 108 ? 42.449 2.703 -32.203 1.00 42.06 108 THR A CA 1
ATOM 856 C C . THR A 1 108 ? 41.760 3.485 -31.079 1.00 42.06 108 THR A C 1
ATOM 858 O O . THR A 1 108 ? 42.225 4.538 -30.660 1.00 42.06 108 THR A O 1
ATOM 861 N N . PHE A 1 109 ? 40.758 2.870 -30.451 1.00 43.69 109 PHE A N 1
ATOM 862 C CA . PHE A 1 109 ? 40.586 3.002 -29.000 1.00 43.69 109 PHE A CA 1
ATOM 863 C C . PHE A 1 109 ? 40.686 1.618 -28.357 1.00 43.69 109 PHE A C 1
ATOM 865 O O . PHE A 1 109 ? 39.957 0.692 -28.701 1.00 43.69 109 PHE A O 1
ATOM 872 N N . THR A 1 110 ? 41.638 1.447 -27.442 1.00 49.09 110 THR A N 1
ATOM 873 C CA . THR A 1 110 ? 41.783 0.194 -26.689 1.00 49.09 110 THR A CA 1
ATOM 874 C C . THR A 1 110 ? 40.632 0.051 -25.694 1.00 49.09 110 THR A C 1
ATOM 876 O O . THR A 1 110 ? 40.177 1.041 -25.123 1.00 49.09 110 THR A O 1
ATOM 879 N N . ALA A 1 111 ? 40.180 -1.180 -25.430 1.00 44.28 111 ALA A N 1
ATOM 880 C CA . ALA A 1 111 ? 39.069 -1.464 -24.509 1.00 44.28 111 ALA A CA 1
ATOM 881 C C . ALA A 1 111 ? 39.219 -0.784 -23.130 1.00 44.28 111 ALA A C 1
ATOM 883 O O . ALA A 1 111 ? 38.237 -0.373 -22.516 1.00 44.28 111 ALA A O 1
ATOM 884 N N . LYS A 1 112 ? 40.461 -0.576 -22.673 1.00 41.06 112 LYS A N 1
ATOM 885 C CA . LYS A 1 112 ? 40.783 0.161 -21.445 1.00 41.06 112 LYS A CA 1
ATOM 886 C C . LYS A 1 112 ? 40.356 1.636 -21.497 1.00 41.06 112 LYS A C 1
ATOM 888 O O . LYS A 1 112 ? 39.901 2.169 -20.492 1.00 41.06 112 LYS A O 1
ATOM 893 N N . GLN A 1 113 ? 40.476 2.289 -22.652 1.00 47.41 113 GLN A N 1
ATOM 894 C CA . GLN A 1 113 ? 40.064 3.683 -22.839 1.00 47.41 113 GLN A CA 1
ATOM 895 C C . GLN A 1 113 ? 38.537 3.814 -22.893 1.00 47.41 113 GLN A C 1
ATOM 897 O O . GLN A 1 113 ? 38.000 4.745 -22.302 1.00 47.41 113 GLN A O 1
ATOM 902 N N . ILE A 1 114 ? 37.843 2.850 -23.513 1.00 50.19 114 ILE A N 1
ATOM 903 C CA . ILE A 1 114 ? 36.371 2.796 -23.543 1.00 50.19 114 ILE A CA 1
ATOM 904 C C . ILE A 1 114 ? 35.813 2.615 -22.124 1.00 50.19 114 ILE A C 1
ATOM 906 O O . ILE A 1 114 ? 34.938 3.368 -21.703 1.00 50.19 114 ILE A O 1
ATOM 910 N N . ILE A 1 115 ? 36.367 1.673 -21.350 1.00 48.91 115 ILE A N 1
ATOM 911 C CA . ILE A 1 115 ? 35.969 1.454 -19.950 1.00 48.91 115 ILE A CA 1
ATOM 912 C C . ILE A 1 115 ? 36.238 2.708 -19.109 1.00 48.91 115 ILE A C 1
ATOM 914 O O . ILE A 1 115 ? 35.384 3.109 -18.323 1.00 48.91 115 ILE A O 1
ATOM 918 N N . SER A 1 116 ? 37.386 3.367 -19.301 1.00 46.47 116 SER A N 1
ATOM 919 C CA . SER A 1 116 ? 37.704 4.595 -18.568 1.00 46.47 116 SER A CA 1
ATOM 920 C C . SER A 1 116 ? 36.733 5.730 -18.900 1.00 46.47 116 SER A C 1
ATOM 922 O O . SER A 1 116 ? 36.287 6.405 -17.984 1.00 46.47 116 SER A O 1
ATOM 924 N N . GLN A 1 117 ? 36.352 5.918 -20.168 1.00 49.59 117 GLN A N 1
ATOM 925 C CA . GLN A 1 117 ? 35.378 6.947 -20.551 1.00 49.59 117 GLN A CA 1
ATOM 926 C C . GLN A 1 117 ? 33.966 6.646 -20.034 1.00 49.59 117 GLN A C 1
ATOM 928 O O . GLN A 1 117 ? 33.294 7.563 -19.571 1.00 49.59 117 GLN A O 1
ATOM 933 N N . LEU A 1 118 ? 33.532 5.381 -20.044 1.00 48.59 118 LEU A N 1
ATOM 934 C CA . LEU A 1 118 ? 32.237 4.974 -19.481 1.00 48.59 118 LEU A CA 1
ATOM 935 C C . LEU A 1 118 ? 32.182 5.178 -17.960 1.00 48.59 118 LEU A C 1
ATOM 937 O O . LEU A 1 118 ? 31.180 5.667 -17.439 1.00 48.59 118 LEU A O 1
ATOM 941 N N . ILE A 1 119 ? 33.266 4.857 -17.246 1.00 49.78 119 ILE A N 1
ATOM 942 C CA . ILE A 1 119 ? 33.375 5.116 -15.804 1.00 49.78 119 ILE A CA 1
ATOM 943 C C . ILE A 1 119 ? 33.399 6.625 -15.531 1.00 49.78 119 ILE A C 1
ATOM 945 O O . ILE A 1 119 ? 32.681 7.082 -14.648 1.00 49.78 119 ILE A O 1
ATOM 949 N N . THR A 1 120 ? 34.161 7.414 -16.299 1.00 44.38 120 THR A N 1
ATOM 950 C CA . THR A 1 120 ? 34.197 8.878 -16.150 1.00 44.38 120 THR A CA 1
ATOM 951 C C . THR A 1 120 ? 32.837 9.514 -16.441 1.00 44.38 120 THR A C 1
ATOM 953 O O . THR A 1 120 ? 32.420 10.395 -15.697 1.00 44.38 120 THR A O 1
ATOM 956 N N . ALA A 1 121 ? 32.102 9.047 -17.454 1.00 45.34 121 ALA A N 1
ATOM 957 C CA . ALA A 1 121 ? 30.754 9.533 -17.745 1.00 45.34 121 ALA A CA 1
ATOM 958 C C . ALA A 1 121 ? 29.774 9.237 -16.595 1.00 45.34 121 ALA A C 1
ATOM 960 O O . ALA A 1 121 ? 29.046 10.131 -16.167 1.00 45.34 121 ALA A O 1
ATOM 961 N N . ASN A 1 122 ? 29.801 8.022 -16.034 1.00 43.12 122 ASN A N 1
ATOM 962 C CA . ASN A 1 122 ? 28.969 7.672 -14.878 1.00 43.12 122 ASN A CA 1
ATOM 963 C C . ASN A 1 122 ? 29.374 8.426 -13.601 1.00 43.12 122 ASN A C 1
ATOM 965 O O . ASN A 1 122 ? 28.503 8.799 -12.817 1.00 43.12 122 ASN A O 1
ATOM 969 N N . ALA A 1 123 ? 30.668 8.691 -13.400 1.00 40.88 123 ALA A N 1
ATOM 970 C CA . ALA A 1 123 ? 31.151 9.495 -12.280 1.00 40.88 123 ALA A CA 1
ATOM 971 C C . ALA A 1 123 ? 30.695 10.959 -12.395 1.00 40.88 123 ALA A C 1
ATOM 973 O O . ALA A 1 123 ? 30.210 11.507 -11.416 1.00 40.88 123 ALA A O 1
ATOM 974 N N . ILE A 1 124 ? 30.737 11.560 -13.593 1.00 41.56 124 ILE A N 1
ATOM 975 C CA . ILE A 1 124 ? 30.230 12.923 -13.828 1.00 41.56 124 ILE A CA 1
ATOM 976 C C . ILE A 1 124 ? 28.721 13.003 -13.559 1.00 41.56 124 ILE A C 1
ATOM 978 O O . ILE A 1 124 ? 28.274 13.956 -12.933 1.00 41.56 124 ILE A O 1
ATOM 982 N N . VAL A 1 125 ? 27.928 12.001 -13.961 1.00 45.16 125 VAL A N 1
ATOM 983 C CA . VAL A 1 125 ? 26.489 11.957 -13.634 1.00 45.16 125 VAL A CA 1
ATOM 984 C C . VAL A 1 125 ? 26.269 11.848 -12.120 1.00 45.16 125 VAL A C 1
ATOM 986 O O . VAL A 1 125 ? 25.417 12.548 -11.578 1.00 45.16 125 VAL A O 1
ATOM 989 N N . SER A 1 126 ? 27.059 11.027 -11.423 1.00 38.94 126 SER A N 1
ATOM 990 C CA . SER A 1 126 ? 26.970 10.875 -9.966 1.00 38.94 126 SER A CA 1
ATOM 991 C C . SER A 1 126 ? 27.394 12.145 -9.212 1.00 38.94 126 SER A C 1
ATOM 993 O O . SER A 1 126 ? 26.721 12.546 -8.263 1.00 38.94 126 SER A O 1
ATOM 995 N N . ASP A 1 127 ? 28.452 12.820 -9.663 1.00 36.91 127 ASP A N 1
ATOM 996 C CA . ASP A 1 127 ? 28.951 14.065 -9.070 1.00 36.91 127 ASP A CA 1
ATOM 997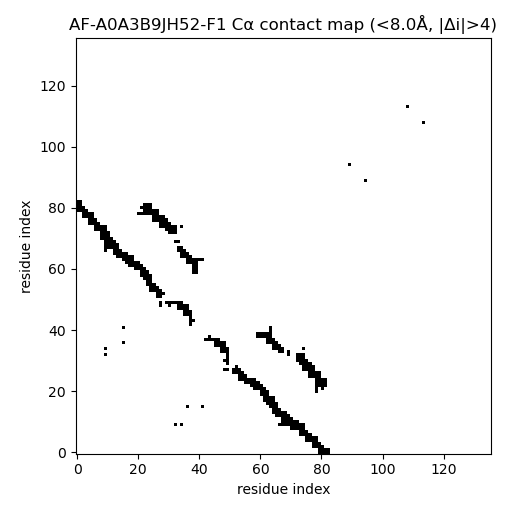 C C . ASP A 1 127 ? 28.050 15.263 -9.402 1.00 36.91 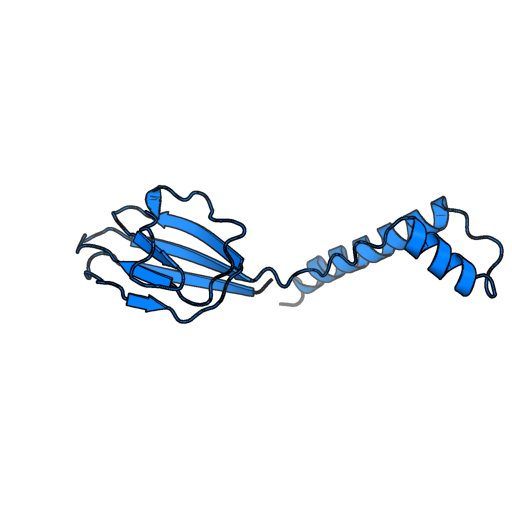127 ASP A C 1
ATOM 999 O O . ASP A 1 127 ? 27.864 16.137 -8.561 1.00 36.91 127 ASP A O 1
ATOM 1003 N N . MET A 1 128 ? 27.416 15.302 -10.580 1.00 38.41 128 MET A N 1
ATOM 1004 C CA . MET A 1 128 ? 26.407 16.317 -10.916 1.00 38.41 128 MET A CA 1
ATOM 1005 C C . MET A 1 128 ? 25.130 16.161 -10.079 1.00 38.41 128 MET A C 1
ATOM 1007 O O . MET A 1 128 ? 24.526 17.164 -9.701 1.00 38.41 128 MET A O 1
ATOM 1011 N N . ILE A 1 129 ? 24.732 14.927 -9.746 1.00 43.59 129 ILE A N 1
ATOM 1012 C CA . ILE A 1 129 ? 23.618 14.657 -8.822 1.00 43.59 129 ILE A CA 1
ATOM 1013 C C . ILE A 1 129 ? 23.982 15.092 -7.393 1.00 43.59 129 ILE A C 1
ATOM 1015 O O . ILE A 1 129 ? 23.145 15.679 -6.709 1.00 43.59 129 ILE A O 1
ATOM 1019 N N . ALA A 1 130 ? 25.230 14.878 -6.961 1.00 44.50 130 ALA A N 1
ATOM 1020 C CA . ALA A 1 130 ? 25.715 15.332 -5.656 1.00 44.50 130 ALA A CA 1
ATOM 1021 C C . ALA A 1 130 ? 25.878 16.866 -5.577 1.00 44.50 130 ALA A C 1
ATOM 1023 O O . ALA A 1 130 ? 25.488 17.483 -4.587 1.00 44.50 130 ALA A O 1
ATOM 1024 N N . ALA A 1 131 ? 26.392 17.508 -6.630 1.00 41.53 131 ALA A N 1
ATOM 1025 C CA . ALA A 1 131 ? 26.556 18.961 -6.706 1.00 41.53 131 ALA A CA 1
ATOM 1026 C C . ALA A 1 131 ? 25.215 19.705 -6.861 1.00 41.53 131 ALA A C 1
ATOM 1028 O O . ALA A 1 131 ? 25.066 20.819 -6.361 1.00 41.53 131 ALA A O 1
ATOM 1029 N N . GLY A 1 132 ? 24.208 19.077 -7.480 1.00 37.31 132 GLY A N 1
ATOM 1030 C CA . GLY A 1 132 ? 22.838 19.595 -7.574 1.00 37.31 132 GLY A CA 1
ATOM 1031 C C . GLY A 1 132 ? 22.066 19.631 -6.247 1.00 37.31 132 GLY A C 1
ATOM 1032 O O . GLY A 1 132 ? 20.978 20.198 -6.202 1.00 37.31 132 GLY A O 1
ATOM 1033 N N . GLN A 1 133 ? 22.621 19.073 -5.164 1.00 42.19 133 GLN A N 1
ATOM 1034 C CA . GLN A 1 133 ? 22.108 19.223 -3.796 1.00 42.19 133 GLN A CA 1
ATOM 1035 C C . GLN A 1 133 ? 22.799 20.347 -2.994 1.00 42.19 133 GLN A C 1
ATOM 1037 O O . GLN A 1 133 ? 22.469 20.535 -1.826 1.00 42.19 133 GLN A O 1
ATOM 1042 N N . ILE A 1 134 ? 23.703 21.133 -3.601 1.00 42.62 134 ILE A N 1
ATOM 1043 C CA . ILE A 1 134 ? 24.334 22.313 -2.966 1.00 42.62 134 ILE A CA 1
ATOM 1044 C C . ILE A 1 134 ? 24.096 23.598 -3.785 1.00 42.62 134 ILE A C 1
ATOM 1046 O O . ILE A 1 134 ? 24.957 24.467 -3.883 1.00 42.62 134 ILE A O 1
ATOM 1050 N N . LEU A 1 135 ? 22.911 23.740 -4.381 1.00 36.75 135 LEU A N 1
ATOM 1051 C CA . LEU A 1 135 ? 22.348 25.052 -4.726 1.00 36.75 135 LEU A CA 1
ATOM 1052 C C . LEU A 1 135 ? 20.935 25.155 -4.134 1.00 36.75 135 LEU A C 1
ATOM 1054 O O . LEU A 1 135 ? 19.941 25.245 -4.852 1.00 36.75 135 LEU A O 1
ATOM 1058 N N . ALA A 1 136 ? 20.883 25.078 -2.804 1.00 37.19 136 ALA A N 1
ATOM 1059 C CA . ALA A 1 136 ? 19.862 25.710 -1.975 1.00 37.19 136 ALA A CA 1
ATOM 1060 C C . ALA A 1 136 ? 20.525 26.874 -1.230 1.00 37.19 136 ALA A C 1
ATOM 1062 O O . ALA A 1 136 ? 21.693 26.693 -0.812 1.00 37.19 136 ALA A O 1
#

Foldseek 3Di:
DDKDKDKDFQQDWFDQDKDQAWAQKKAWPDWPDWKWKDFADSPDDIHTSVPPNIGHGDTGRMIGMGHHRDHPTMTMMMGHHPPPPPCPVCPPVNVVVVCVVVVVDDDDDDPVNVVVVVVVVVVVVVVVVVVVVPPD

Solvent-accessible surface area (backbone atoms only — not comparable to full-atom values): 7744 Å² total; per-residue (Å²): 123,56,73,47,81,48,76,43,69,25,49,60,61,35,80,60,45,76,42,89,56,64,25,30,27,41,37,42,79,42,47,77,46,74,38,32,36,16,61,73,40,86,86,45,76,78,43,54,46,64,76,37,78,56,47,76,78,52,76,38,55,26,39,22,37,30,27,63,63,36,76,95,26,39,39,32,37,34,40,28,31,68,66,74,72,75,70,76,76,70,45,77,63,54,51,51,49,54,48,61,72,46,65,86,66,76,87,86,75,54,70,71,55,55,52,49,51,55,51,50,52,51,49,50,54,53,48,51,59,58,54,67,71,71,78,121

Radius of gyration: 22.91 Å; Cα contacts (8 Å, |Δi|>4): 227; chains: 1; bounding box: 55×38×59 Å

Secondary structure (DSSP, 8-state):
-EEEEEEEETTS-EEEEEE---EEEEEEEEE-S--EEEESSTTSPPEEGGG-S-EEEEEES-EEEEE---TT-EEEEEEEE----------HHHHHHHHHHHTTS-S---HHHHHHHHHHHHHHHHHHHHHTTS--